Protein AF-A0A9E5I5N5-F1 (afdb_monomer_lite)

pLDDT: mean 82.12, std 8.63, range [47.91, 91.81]

Radius of gyration: 13.21 Å; chains: 1; bounding box: 34×28×30 Å

Foldseek 3Di:
DDPQPDFKFFLQVVLVVLVVVCVVCVVPDDVVVSVVSVVVSVVGDDDRPIDTDDHPPDD

Sequence (59 aa):
VGHEVETSAPASEIKAMIRDLYAMYADTFRPADMEPLWKNWKAYPDGPVPVPLIPPTRT

Structure (mmCIF, N/CA/C/O backbone):
data_AF-A0A9E5I5N5-F1
#
_entry.id   AF-A0A9E5I5N5-F1
#
loop_
_atom_site.group_PDB
_atom_site.id
_atom_site.type_symbol
_atom_site.label_atom_id
_atom_site.label_alt_id
_atom_site.label_comp_id
_atom_site.label_asym_id
_atom_site.label_entity_id
_atom_site.label_seq_id
_atom_site.pdbx_PDB_ins_code
_atom_site.Cartn_x
_atom_site.Cartn_y
_atom_site.Cartn_z
_atom_site.occupancy
_atom_site.B_iso_or_equiv
_atom_site.auth_seq_id
_atom_site.auth_comp_id
_atom_site.auth_asym_id
_atom_site.au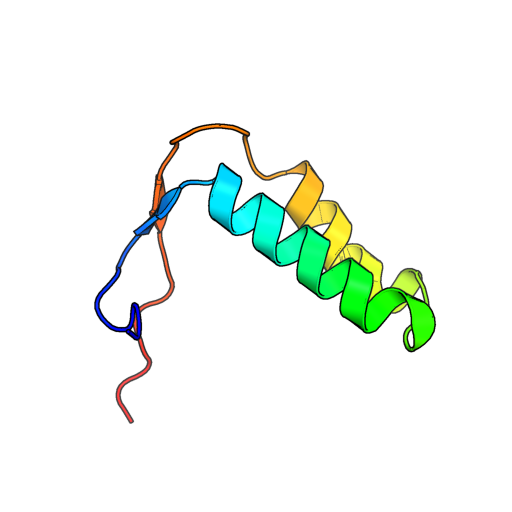th_atom_id
_atom_site.pdbx_PDB_model_num
ATOM 1 N N . VAL A 1 1 ? 5.339 -18.935 -6.256 1.00 56.34 1 VAL A N 1
ATOM 2 C CA . VAL A 1 1 ? 6.721 -18.582 -6.657 1.00 56.34 1 VAL A CA 1
ATOM 3 C C . VAL A 1 1 ? 7.005 -17.233 -6.022 1.00 56.34 1 VAL A C 1
ATOM 5 O O . VAL A 1 1 ? 6.123 -16.392 -6.098 1.00 56.34 1 VAL A O 1
ATOM 8 N N . GLY A 1 2 ? 8.109 -17.070 -5.291 1.00 62.62 2 GLY A N 1
ATOM 9 C CA . GLY A 1 2 ? 8.442 -15.793 -4.645 1.00 62.62 2 GLY A CA 1
ATOM 10 C C . GLY A 1 2 ? 9.022 -14.794 -5.649 1.00 62.62 2 GLY A C 1
ATOM 11 O O . GLY A 1 2 ? 9.762 -15.193 -6.544 1.00 62.62 2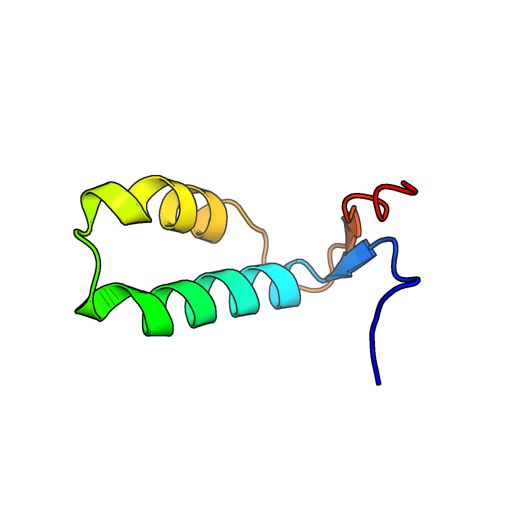 GLY A O 1
ATOM 12 N N . HIS A 1 3 ? 8.699 -13.510 -5.492 1.00 70.31 3 HIS A N 1
ATOM 13 C CA . HIS A 1 3 ? 9.190 -12.395 -6.318 1.00 70.31 3 HIS A CA 1
ATOM 14 C C . HIS A 1 3 ? 10.444 -11.745 -5.701 1.00 70.31 3 HIS A C 1
ATOM 16 O O . HIS A 1 3 ? 10.633 -10.535 -5.713 1.00 70.31 3 HIS A O 1
ATOM 22 N N . GLU A 1 4 ? 11.313 -12.563 -5.107 1.00 73.00 4 GLU A N 1
ATOM 23 C CA . GLU A 1 4 ? 12.409 -12.114 -4.230 1.00 73.00 4 GLU A CA 1
ATOM 24 C C . GLU A 1 4 ? 13.527 -11.355 -4.965 1.00 73.00 4 GLU A C 1
ATOM 26 O O . GLU A 1 4 ? 14.340 -10.679 -4.337 1.00 73.00 4 GLU A O 1
ATOM 31 N N . VAL A 1 5 ? 13.576 -11.465 -6.295 1.00 78.81 5 VAL A N 1
ATOM 32 C CA . VAL A 1 5 ? 14.563 -10.792 -7.154 1.00 78.81 5 VAL A CA 1
ATOM 33 C C . VAL A 1 5 ? 14.021 -9.525 -7.814 1.00 78.81 5 VAL A C 1
ATOM 35 O O . VAL A 1 5 ? 14.763 -8.850 -8.529 1.00 78.81 5 VAL A O 1
ATOM 38 N N . GLU A 1 6 ? 12.741 -9.203 -7.619 1.00 82.75 6 GLU A N 1
ATOM 39 C CA . GLU A 1 6 ? 12.142 -8.029 -8.241 1.00 82.75 6 GLU A CA 1
ATOM 40 C C . GLU A 1 6 ? 12.652 -6.741 -7.602 1.00 82.75 6 GLU A C 1
ATOM 42 O O . GLU A 1 6 ? 12.718 -6.585 -6.384 1.00 82.75 6 GLU A O 1
ATOM 47 N N . THR A 1 7 ? 13.012 -5.792 -8.458 1.00 85.75 7 THR A N 1
ATOM 48 C CA . THR A 1 7 ? 13.506 -4.470 -8.060 1.00 85.75 7 THR A CA 1
ATOM 49 C C . THR A 1 7 ? 12.489 -3.366 -8.339 1.00 85.75 7 THR A C 1
ATOM 51 O O . THR A 1 7 ? 12.687 -2.227 -7.917 1.00 85.75 7 THR A O 1
ATOM 54 N N . SER A 1 8 ? 11.388 -3.685 -9.026 1.00 89.19 8 SER A N 1
ATOM 55 C CA . SER A 1 8 ? 10.287 -2.763 -9.301 1.00 89.19 8 SER A CA 1
ATOM 56 C C . SER A 1 8 ? 8.973 -3.504 -9.526 1.00 89.19 8 SER A C 1
ATOM 58 O O . SER A 1 8 ? 8.996 -4.565 -10.143 1.00 89.19 8 SER A O 1
ATOM 60 N N . ALA A 1 9 ? 7.850 -2.895 -9.146 1.00 89.50 9 ALA A N 1
ATOM 61 C CA . ALA A 1 9 ? 6.505 -3.404 -9.424 1.00 89.50 9 ALA A CA 1
ATOM 62 C C . ALA A 1 9 ? 5.598 -2.307 -10.017 1.00 89.50 9 ALA A C 1
ATOM 64 O O . ALA A 1 9 ? 5.842 -1.121 -9.778 1.00 89.50 9 ALA A O 1
ATOM 65 N N . PRO A 1 10 ? 4.542 -2.650 -10.774 1.00 91.81 10 PRO A N 1
ATOM 66 C CA . PRO A 1 10 ? 3.545 -1.684 -11.227 1.00 91.81 10 PRO A CA 1
ATOM 67 C C . PRO A 1 10 ? 2.878 -0.946 -10.059 1.00 91.81 10 PRO A C 1
ATOM 69 O O . PRO A 1 10 ? 2.478 -1.556 -9.067 1.00 91.81 10 PRO A O 1
ATOM 72 N N . ALA A 1 11 ? 2.657 0.360 -10.196 1.00 90.12 11 ALA A N 1
ATOM 73 C CA . ALA A 1 11 ? 1.976 1.154 -9.175 1.00 90.12 11 ALA A CA 1
ATOM 74 C C . ALA A 1 11 ? 0.563 0.633 -8.866 1.00 90.12 11 ALA A C 1
ATOM 76 O O . ALA A 1 11 ? 0.154 0.628 -7.705 1.00 90.12 11 ALA A O 1
ATOM 77 N N . SER A 1 12 ? -0.154 0.111 -9.870 1.00 90.88 12 SER A N 1
ATOM 78 C CA . SER A 1 12 ? -1.452 -0.543 -9.665 1.00 90.88 12 SER A CA 1
ATOM 79 C C . SER A 1 12 ? -1.378 -1.771 -8.755 1.00 90.88 12 SER A C 1
ATOM 81 O O . SER A 1 12 ? -2.319 -2.031 -8.007 1.00 90.88 12 SER A O 1
ATOM 83 N N . GLU A 1 13 ? -0.273 -2.516 -8.800 1.00 90.62 13 GLU A N 1
ATOM 84 C CA . GLU A 1 13 ? -0.057 -3.688 -7.952 1.00 90.62 13 GLU A CA 1
ATOM 85 C C . GLU A 1 13 ? 0.194 -3.270 -6.501 1.00 90.62 13 GLU A C 1
ATOM 87 O O . GLU A 1 13 ? -0.509 -3.722 -5.598 1.00 90.62 13 GLU A O 1
ATOM 92 N N . ILE A 1 14 ? 1.090 -2.302 -6.282 1.00 88.94 14 ILE A N 1
ATOM 93 C CA . ILE A 1 14 ? 1.347 -1.729 -4.950 1.00 88.94 14 ILE A CA 1
ATOM 94 C C . ILE A 1 14 ? 0.064 -1.149 -4.343 1.00 88.94 14 ILE A C 1
ATOM 96 O O . ILE A 1 14 ? -0.249 -1.367 -3.169 1.00 88.94 14 ILE A O 1
ATOM 100 N N . LYS A 1 15 ? -0.728 -0.445 -5.154 1.00 90.31 15 LYS A N 1
ATOM 101 C CA . LYS A 1 15 ? -2.002 0.144 -4.736 1.00 90.31 15 LYS A CA 1
ATOM 102 C C . LYS A 1 15 ? -3.042 -0.919 -4.364 1.00 90.31 15 LYS A C 1
ATOM 104 O O . LYS A 1 15 ? -3.786 -0.721 -3.401 1.00 90.31 15 LYS A O 1
ATOM 109 N N . ALA A 1 16 ? -3.088 -2.046 -5.076 1.00 90.31 16 ALA A N 1
ATOM 110 C CA . ALA A 1 16 ? -3.936 -3.181 -4.711 1.00 90.31 16 ALA A CA 1
ATOM 111 C C . ALA A 1 16 ? -3.479 -3.824 -3.390 1.00 90.31 16 ALA A C 1
ATOM 113 O O . ALA A 1 16 ? -4.306 -4.018 -2.502 1.00 90.31 16 ALA A O 1
ATOM 114 N N . MET A 1 17 ? -2.171 -4.035 -3.202 1.00 89.00 17 MET A N 1
ATOM 115 C CA . MET A 1 17 ? -1.625 -4.595 -1.959 1.00 89.00 17 MET A CA 1
ATOM 116 C C . MET A 1 17 ? -1.963 -3.744 -0.730 1.00 89.00 17 MET A C 1
ATOM 118 O O . MET A 1 17 ? -2.394 -4.283 0.287 1.00 89.00 17 MET A O 1
ATOM 122 N N . ILE A 1 18 ? -1.818 -2.415 -0.806 1.00 87.56 18 ILE A N 1
ATOM 123 C CA . ILE A 1 18 ? -2.153 -1.525 0.323 1.00 87.56 18 ILE A CA 1
ATOM 124 C C . ILE A 1 18 ? -3.648 -1.614 0.670 1.00 87.56 18 ILE A C 1
ATOM 126 O O . ILE A 1 18 ? -4.008 -1.627 1.849 1.00 87.56 18 ILE A O 1
ATOM 130 N N . ARG A 1 19 ? -4.524 -1.703 -0.342 1.00 88.00 19 ARG A N 1
ATOM 131 C CA . ARG A 1 19 ? -5.969 -1.890 -0.138 1.00 88.00 19 ARG A CA 1
ATOM 132 C C . ARG A 1 19 ? -6.265 -3.222 0.553 1.00 88.00 19 ARG A C 1
ATOM 134 O O . ARG A 1 19 ? -7.080 -3.255 1.471 1.00 88.00 19 ARG A O 1
ATOM 141 N N . ASP A 1 20 ? -5.616 -4.296 0.124 1.00 88.38 20 ASP A N 1
ATOM 142 C CA . ASP A 1 20 ? -5.866 -5.635 0.659 1.00 88.38 20 ASP A CA 1
ATOM 143 C C . ASP A 1 20 ? -5.333 -5.767 2.100 1.00 88.38 20 ASP A C 1
ATOM 145 O O . ASP A 1 20 ? -6.019 -6.314 2.964 1.00 88.38 20 ASP A O 1
ATOM 149 N N . LEU A 1 21 ? -4.178 -5.159 2.409 1.00 84.94 21 LEU A N 1
ATOM 150 C CA . LEU A 1 21 ? -3.676 -5.026 3.784 1.00 84.94 21 LEU A CA 1
ATOM 151 C C . LEU A 1 21 ? -4.663 -4.260 4.669 1.00 84.94 21 LEU A C 1
ATOM 153 O O . LEU A 1 21 ? -4.941 -4.683 5.789 1.00 84.94 21 LEU A O 1
ATOM 157 N N . TYR A 1 22 ? -5.232 -3.161 4.169 1.00 81.62 22 TYR A N 1
ATOM 158 C CA . TYR A 1 22 ? -6.260 -2.431 4.905 1.00 81.62 22 TYR A CA 1
ATOM 159 C C . TYR A 1 22 ? -7.482 -3.308 5.179 1.00 81.62 22 TYR A C 1
ATOM 161 O O . TYR A 1 22 ? -7.915 -3.379 6.322 1.00 81.62 22 TYR A O 1
ATOM 169 N N . ALA A 1 23 ? -8.009 -4.009 4.172 1.00 85.62 23 ALA A N 1
ATOM 170 C CA . ALA A 1 23 ? -9.161 -4.892 4.356 1.00 85.62 23 ALA A CA 1
ATOM 171 C C . ALA A 1 23 ? -8.901 -5.973 5.420 1.00 85.62 23 ALA A C 1
ATOM 173 O O . ALA A 1 23 ? -9.798 -6.301 6.188 1.00 85.62 23 ALA A O 1
ATOM 174 N N . MET A 1 24 ? -7.668 -6.480 5.505 1.00 85.62 24 MET A N 1
ATOM 175 C CA . MET A 1 24 ? -7.278 -7.474 6.506 1.00 85.62 24 MET A CA 1
ATOM 176 C C . MET A 1 24 ? -7.175 -6.897 7.928 1.00 85.62 24 MET A C 1
ATOM 178 O O . MET A 1 24 ? -7.467 -7.594 8.897 1.00 85.62 24 MET A O 1
ATOM 182 N N . TYR A 1 25 ? -6.753 -5.639 8.069 1.00 82.12 25 TYR A N 1
ATOM 183 C CA . TYR A 1 25 ? -6.478 -5.018 9.370 1.00 82.12 25 TYR A CA 1
ATOM 184 C C . TYR A 1 25 ? -7.574 -4.064 9.869 1.00 82.12 25 TYR A C 1
ATOM 186 O O . TYR A 1 25 ? -7.579 -3.718 11.053 1.00 82.12 25 TYR A O 1
ATOM 194 N N . ALA A 1 26 ? -8.516 -3.661 9.014 1.00 80.75 26 ALA A N 1
ATOM 195 C CA . ALA A 1 26 ? -9.549 -2.673 9.332 1.00 80.75 26 ALA A CA 1
ATOM 196 C C . ALA A 1 26 ? -10.445 -3.082 10.512 1.00 80.75 26 ALA A C 1
ATOM 198 O O . ALA A 1 26 ? -10.879 -2.214 11.265 1.00 80.75 26 ALA A O 1
ATOM 199 N N . ASP A 1 27 ? -10.665 -4.383 10.715 1.00 80.50 27 ASP A N 1
ATOM 200 C CA . ASP A 1 27 ? -11.505 -4.892 11.808 1.00 80.50 27 ASP A CA 1
ATOM 201 C C . ASP A 1 27 ? -10.777 -4.948 13.161 1.00 80.50 27 ASP A C 1
ATOM 203 O O . ASP A 1 27 ? -11.408 -5.070 14.210 1.00 80.50 27 ASP A O 1
ATOM 207 N N . THR A 1 28 ? -9.441 -4.873 13.157 1.00 82.25 28 THR A N 1
ATOM 208 C CA . THR A 1 28 ? -8.610 -5.054 14.363 1.00 82.25 28 THR A CA 1
ATOM 209 C C . THR A 1 28 ? -7.967 -3.751 14.841 1.00 82.25 28 THR A C 1
ATOM 211 O O . THR A 1 28 ? -7.694 -3.595 16.031 1.00 82.25 28 THR A O 1
ATOM 214 N N . PHE A 1 29 ? -7.729 -2.798 13.938 1.00 80.94 29 PHE A N 1
ATOM 215 C CA . PHE A 1 29 ? -7.016 -1.556 14.233 1.00 80.94 29 PHE A CA 1
ATOM 216 C C . PHE A 1 29 ? -7.920 -0.331 14.127 1.00 80.94 29 PHE A C 1
ATOM 218 O O . PHE A 1 29 ? -8.896 -0.305 13.378 1.00 80.94 29 PHE A O 1
ATOM 225 N N . ARG A 1 30 ? -7.587 0.731 14.870 1.00 79.50 30 ARG A N 1
ATOM 226 C CA . ARG A 1 30 ? -8.347 1.981 14.776 1.00 79.50 30 ARG A CA 1
ATOM 227 C C . ARG A 1 30 ? -8.046 2.654 13.436 1.00 79.50 30 ARG A C 1
ATOM 229 O O . ARG A 1 30 ? -6.901 2.622 12.987 1.00 79.50 30 ARG A O 1
ATOM 236 N N . PRO A 1 31 ? -9.010 3.378 12.844 1.00 79.12 31 PRO A N 1
ATOM 237 C CA . PRO A 1 31 ? -8.774 4.137 11.616 1.00 79.12 31 PRO A CA 1
ATOM 238 C C . PRO A 1 31 ? -7.554 5.071 11.678 1.00 79.12 31 PRO A C 1
ATOM 240 O O . PRO A 1 31 ? -6.864 5.235 10.678 1.00 79.12 31 PRO A O 1
ATOM 243 N N . ALA A 1 32 ? -7.256 5.643 12.852 1.00 83.25 32 ALA A N 1
ATOM 244 C CA . ALA A 1 32 ? -6.082 6.494 13.063 1.00 83.25 32 ALA A CA 1
ATOM 245 C C . ALA A 1 32 ? -4.752 5.739 12.895 1.00 83.25 32 ALA A C 1
ATOM 247 O O . ALA A 1 32 ? -3.813 6.282 12.321 1.00 83.25 32 ALA A O 1
ATOM 248 N N . ASP A 1 33 ? -4.691 4.477 13.329 1.00 83.25 33 ASP A N 1
ATOM 249 C CA . ASP A 1 33 ? -3.498 3.634 13.196 1.00 83.25 33 ASP A CA 1
ATOM 250 C C . ASP A 1 33 ? -3.244 3.275 11.713 1.00 83.25 33 ASP A C 1
ATOM 252 O O . ASP A 1 33 ? -2.108 3.050 11.299 1.00 83.25 33 ASP A O 1
ATOM 256 N N . MET A 1 34 ? -4.300 3.284 10.890 1.00 82.75 34 MET A N 1
ATOM 257 C CA . MET A 1 34 ? -4.268 2.977 9.453 1.00 82.75 34 MET A CA 1
ATOM 258 C C . MET A 1 34 ? -4.161 4.224 8.553 1.00 82.75 34 MET A C 1
ATOM 260 O O . MET A 1 34 ? -4.039 4.103 7.331 1.00 82.75 34 MET A O 1
ATOM 264 N N . GLU A 1 35 ? -4.195 5.434 9.119 1.00 86.38 35 GLU A N 1
ATOM 265 C CA . GLU A 1 35 ? -4.173 6.695 8.363 1.00 86.38 35 GLU A CA 1
ATOM 266 C C . GLU A 1 35 ? -2.957 6.824 7.413 1.00 86.38 35 GLU A C 1
ATOM 268 O O . GLU A 1 35 ? -3.151 7.220 6.255 1.00 86.38 35 GLU A O 1
ATOM 273 N N . PRO A 1 36 ? -1.721 6.446 7.812 1.00 84.00 36 PRO A N 1
ATOM 274 C CA . PRO A 1 36 ? -0.560 6.527 6.923 1.00 84.00 36 PRO A CA 1
ATOM 275 C C . PRO A 1 36 ? -0.685 5.627 5.687 1.00 84.00 36 PRO A C 1
ATOM 277 O O . PRO A 1 36 ? -0.318 6.038 4.586 1.00 84.00 36 PRO A O 1
ATOM 280 N N . LEU A 1 37 ? -1.258 4.426 5.842 1.00 79.62 37 LEU A N 1
ATOM 281 C CA . LEU A 1 37 ? -1.511 3.504 4.728 1.00 79.62 37 LEU A CA 1
ATOM 282 C C . LEU A 1 37 ? -2.467 4.133 3.709 1.00 79.62 37 LEU A C 1
ATOM 284 O O . LEU A 1 37 ? -2.218 4.071 2.507 1.00 79.62 37 LEU A O 1
ATOM 288 N N . TRP A 1 38 ? -3.519 4.808 4.178 1.00 79.31 38 TRP A N 1
ATOM 289 C CA . TRP A 1 38 ? -4.511 5.437 3.303 1.00 79.31 38 TRP A CA 1
ATOM 290 C C . TRP A 1 38 ? -3.984 6.667 2.565 1.00 79.31 38 TRP A C 1
ATOM 292 O O . TRP A 1 38 ? -4.274 6.860 1.380 1.00 79.31 38 TRP A O 1
ATOM 302 N N . LYS A 1 39 ? -3.182 7.492 3.247 1.00 86.06 39 LYS A N 1
ATOM 303 C CA . LYS A 1 39 ? -2.479 8.618 2.614 1.00 86.06 39 LYS A CA 1
ATOM 304 C C . LYS A 1 39 ? -1.578 8.124 1.485 1.00 86.06 39 LYS A C 1
ATOM 306 O O . LYS A 1 39 ? -1.636 8.671 0.386 1.00 86.06 39 LYS A O 1
ATOM 311 N N . ASN A 1 40 ? -0.831 7.049 1.731 1.00 81.00 40 ASN A N 1
ATOM 312 C CA . ASN A 1 40 ? 0.033 6.443 0.724 1.00 81.00 40 ASN A CA 1
ATOM 313 C C . ASN A 1 40 ? -0.778 5.848 -0.433 1.00 81.00 40 ASN A C 1
ATOM 315 O O . ASN A 1 40 ? -0.492 6.157 -1.584 1.00 81.00 40 ASN A O 1
ATOM 319 N N . TRP A 1 41 ? -1.835 5.080 -0.155 1.00 83.06 41 TRP A N 1
ATOM 320 C CA . TRP A 1 41 ? -2.701 4.495 -1.187 1.00 83.06 41 TRP A CA 1
ATOM 321 C C . TRP A 1 41 ? -3.254 5.532 -2.173 1.00 83.06 41 TRP A C 1
ATOM 323 O O . TRP A 1 41 ? -3.239 5.308 -3.384 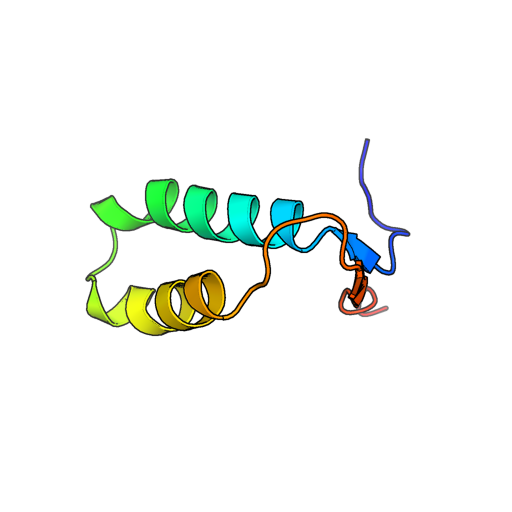1.00 83.06 41 TRP A O 1
ATOM 333 N N . LYS A 1 42 ? -3.705 6.687 -1.666 1.00 83.50 42 LYS A N 1
ATOM 334 C CA . LYS A 1 42 ? -4.206 7.792 -2.500 1.00 83.50 42 LYS A CA 1
ATOM 335 C C . LYS A 1 42 ? -3.118 8.476 -3.323 1.00 83.50 42 LYS A C 1
ATOM 337 O O . LYS A 1 42 ? -3.430 9.039 -4.367 1.00 83.50 42 LYS A O 1
ATOM 342 N N . ALA A 1 43 ? -1.879 8.466 -2.841 1.00 85.50 43 ALA A N 1
ATOM 343 C CA . ALA A 1 43 ? -0.749 9.085 -3.522 1.00 85.50 43 ALA A CA 1
ATOM 344 C C . ALA A 1 43 ? -0.183 8.211 -4.654 1.00 85.50 43 ALA A C 1
ATOM 346 O O . ALA A 1 43 ? 0.476 8.741 -5.548 1.00 85.50 43 ALA A O 1
ATOM 347 N N . TYR A 1 44 ? -0.439 6.896 -4.644 1.00 82.75 44 TYR A N 1
ATOM 348 C CA . TYR A 1 44 ? 0.032 6.007 -5.704 1.00 82.75 44 TYR A CA 1
ATOM 349 C C . TYR A 1 44 ? -0.760 6.207 -7.007 1.00 82.75 44 TYR A C 1
ATOM 351 O O . TYR A 1 44 ? -2.000 6.147 -6.996 1.00 82.75 44 TYR A O 1
ATOM 359 N N . PRO A 1 45 ? -0.062 6.413 -8.142 1.00 83.31 45 PRO A N 1
ATOM 360 C CA . PRO A 1 45 ? -0.713 6.493 -9.439 1.00 83.31 45 PRO A CA 1
ATOM 361 C C . PRO A 1 45 ? -1.343 5.145 -9.804 1.00 83.31 45 PRO A C 1
ATOM 363 O O . PRO A 1 45 ? -0.896 4.084 -9.369 1.00 83.31 45 PRO A O 1
ATOM 366 N N . ASP A 1 46 ? -2.385 5.189 -10.627 1.00 82.75 46 ASP A N 1
ATOM 367 C CA . ASP A 1 46 ? -2.890 3.993 -11.296 1.00 82.75 46 ASP A CA 1
ATOM 368 C C . ASP A 1 46 ? -2.012 3.641 -12.508 1.00 82.75 46 ASP A C 1
A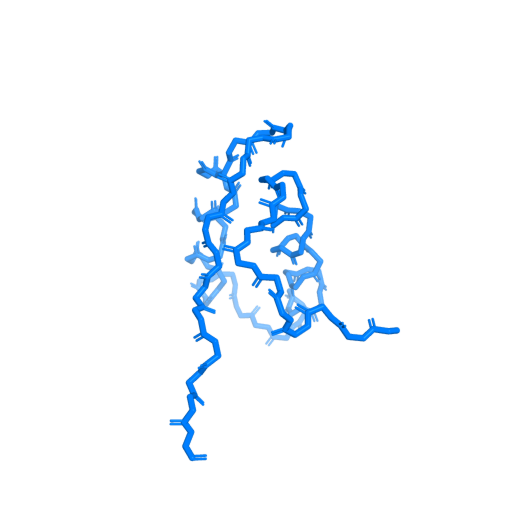TOM 370 O O . ASP A 1 46 ? -1.305 4.485 -13.066 1.00 82.75 46 ASP A O 1
ATOM 374 N N . GLY A 1 47 ? -2.091 2.384 -12.947 1.00 80.81 47 GLY A N 1
ATOM 375 C CA . GLY A 1 47 ? -1.4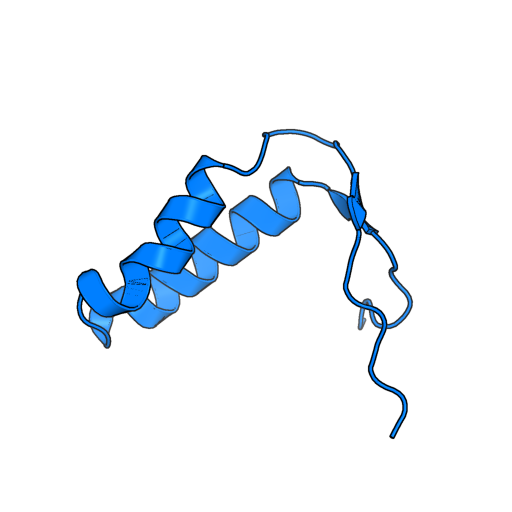52 1.916 -14.176 1.00 80.81 47 GLY A CA 1
ATOM 376 C C . GLY A 1 47 ? -0.039 1.342 -14.002 1.00 80.81 47 GLY A C 1
ATOM 377 O O . GLY A 1 47 ? 0.409 1.084 -12.882 1.00 80.81 47 GLY A O 1
ATOM 378 N N . PRO A 1 48 ? 0.670 1.103 -15.124 1.00 88.31 48 PRO A N 1
ATOM 379 C CA . PRO A 1 48 ? 1.900 0.314 -15.154 1.00 88.31 48 PRO A CA 1
ATOM 380 C C . PRO A 1 48 ? 3.155 1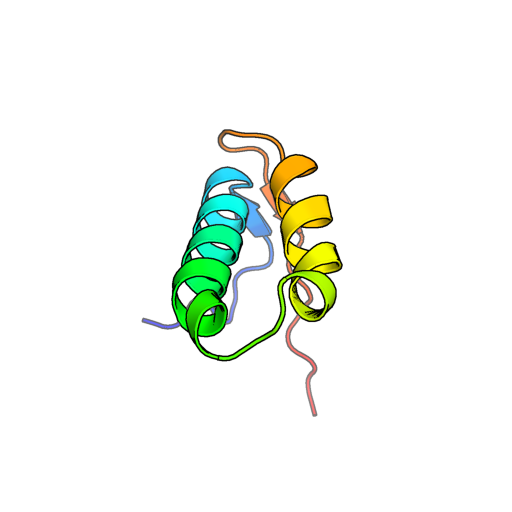.107 -14.759 1.00 88.31 48 PRO A C 1
ATOM 382 O O . PRO A 1 48 ? 4.263 0.672 -15.060 1.00 88.31 48 PRO A O 1
ATOM 385 N N . VAL A 1 49 ? 3.010 2.281 -14.131 1.00 90.19 49 VAL A N 1
ATOM 386 C CA . VAL A 1 49 ? 4.158 3.101 -13.718 1.00 90.19 49 VAL A CA 1
ATOM 387 C C . VAL A 1 49 ? 5.002 2.290 -12.730 1.00 90.19 49 VAL A C 1
ATOM 389 O O . VAL A 1 49 ? 4.469 1.883 -11.698 1.00 90.19 49 VAL A O 1
ATOM 392 N N . PRO A 1 50 ? 6.286 2.028 -13.018 1.00 89.62 50 PRO A N 1
ATOM 393 C CA . PRO A 1 50 ? 7.108 1.197 -12.153 1.00 89.62 50 PRO A CA 1
ATOM 394 C C . PRO A 1 50 ? 7.462 1.937 -10.859 1.00 89.62 50 PRO A C 1
ATOM 396 O O . PRO A 1 50 ? 7.946 3.069 -10.878 1.00 89.62 50 PRO A O 1
ATOM 399 N N . VAL A 1 51 ? 7.244 1.267 -9.731 1.00 88.25 51 VAL A N 1
ATOM 400 C CA . VAL A 1 51 ? 7.617 1.691 -8.381 1.00 88.25 51 VAL A CA 1
ATOM 401 C C . VAL A 1 51 ? 8.865 0.911 -7.968 1.00 88.25 51 VAL A C 1
ATOM 403 O O . VAL A 1 51 ? 8.808 -0.319 -7.964 1.00 88.25 51 VAL A O 1
ATOM 406 N N . PRO A 1 52 ? 9.980 1.574 -7.613 1.00 88.81 52 PRO A N 1
ATOM 407 C CA . PRO A 1 52 ? 11.171 0.896 -7.105 1.00 88.81 52 PRO A CA 1
ATOM 408 C C . PRO A 1 52 ? 10.886 0.180 -5.781 1.00 88.81 52 PRO A C 1
ATOM 410 O O . PRO A 1 52 ? 10.360 0.786 -4.845 1.00 88.81 52 PRO A O 1
ATOM 413 N N . LEU A 1 53 ? 11.256 -1.097 -5.693 1.00 85.81 53 LEU A N 1
ATOM 414 C CA . LEU A 1 53 ? 11.156 -1.882 -4.465 1.00 85.81 53 LEU A CA 1
ATOM 415 C C . LEU A 1 53 ? 12.416 -1.709 -3.617 1.00 85.81 53 LEU A C 1
ATOM 417 O O . LEU A 1 53 ? 13.517 -1.501 -4.132 1.00 85.81 53 LEU A O 1
ATOM 421 N N . ILE A 1 54 ? 12.254 -1.806 -2.297 1.00 83.00 54 ILE A N 1
ATOM 422 C CA . ILE A 1 54 ? 13.392 -1.808 -1.378 1.00 83.00 54 ILE A CA 1
ATOM 423 C C . ILE A 1 54 ? 14.156 -3.120 -1.604 1.00 83.00 54 ILE A C 1
ATOM 425 O O . ILE A 1 54 ? 13.543 -4.186 -1.519 1.00 83.00 54 ILE A O 1
ATOM 429 N N . PRO A 1 55 ? 15.468 -3.072 -1.896 1.00 76.00 55 PRO A N 1
ATOM 430 C CA . PRO A 1 55 ? 16.246 -4.283 -2.092 1.00 76.00 55 PRO A CA 1
ATOM 431 C C . PRO A 1 55 ? 16.231 -5.131 -0.813 1.00 76.00 55 PRO A C 1
ATOM 433 O O . PRO A 1 55 ? 16.254 -4.570 0.287 1.00 76.00 55 PRO A O 1
ATOM 436 N N . PRO A 1 56 ? 16.231 -6.470 -0.928 1.00 71.75 56 PRO A N 1
ATOM 437 C CA . PRO A 1 56 ? 16.276 -7.337 0.238 1.00 71.75 56 PRO A CA 1
ATOM 438 C C . PRO A 1 56 ? 17.520 -7.016 1.070 1.00 71.75 56 PRO A C 1
ATOM 440 O O . PRO A 1 56 ? 18.646 -7.003 0.561 1.00 71.75 56 PRO A O 1
ATOM 443 N N . THR A 1 57 ? 17.317 -6.740 2.357 1.00 73.06 57 THR A N 1
ATOM 444 C CA . THR A 1 57 ? 18.408 -6.517 3.302 1.00 73.06 57 THR A CA 1
ATOM 445 C C . THR A 1 57 ? 19.185 -7.824 3.425 1.00 73.06 57 THR A C 1
ATOM 447 O O . THR A 1 57 ? 18.713 -8.771 4.047 1.00 73.06 57 THR A O 1
ATOM 450 N N . ARG A 1 58 ? 20.362 -7.918 2.796 1.00 58.16 58 ARG A N 1
ATOM 451 C CA . ARG A 1 58 ? 21.280 -9.038 3.035 1.00 58.16 58 ARG A CA 1
ATOM 452 C C . ARG A 1 58 ? 21.804 -8.911 4.467 1.00 58.16 58 ARG A C 1
ATOM 454 O O . ARG A 1 58 ? 22.597 -8.010 4.732 1.00 58.16 58 ARG A O 1
ATOM 461 N N . THR A 1 59 ? 21.345 -9.776 5.364 1.00 47.91 59 THR A N 1
ATOM 462 C CA . THR A 1 59 ? 22.004 -10.069 6.648 1.00 47.91 59 THR A CA 1
ATOM 463 C C . THR A 1 59 ? 22.720 -11.397 6.556 1.00 47.91 59 THR A C 1
ATOM 465 O O . THR A 1 59 ? 22.066 -12.348 6.070 1.00 47.91 59 THR A O 1
#

Secondary structure (DSSP, 8-state):
---TT-SEEEHHHHHHHHHHHHHHHTTTS-TTTTHHHHHHHHHSPSSSPEEEPPPP---

=== Feature glossary ===
The record interleaves many kinds of information about one protein. Here is each kind framed as the question it answers.

Q: What known structures does this most resemble?
A: Structural nearest neighbors (via Foldseek easy-search vs the PDB). Reported per hit: target PDB id, E-value, and alignment TM-score. A TM-score above ~0.5 is the conventional threshold for 'same fold'.

Q: Where is each backbone atom in 3D?
A: The mmCIF table is the protein's shape written out atom by atom. For each backbone N, Cα, C, and carbonyl O, it records an (x, y, z) coordinate triple in Å plus the residue type, chain letter, and residue number.

Q: What are the backbone torsion angles?
A: The φ/ψ torsion pair specifies the backbone conformation at each residue. φ rotates about the N–Cα bond, ψ about the Cα–C bond. Steric clashes forbid most of the (φ, ψ) plane — the allowed regions (α-helix basin, β-sheet basin, left-handed helix) are the Ramachandran-allowed regions.

Q: Which residues are buried vs exposed?
A: Solvent-accessible surface area (SASA) is the area in Å² traced out by the centre of a 1.4 Å probe sphere (a water molecule) rolled over the protein's van der Waals surface (Shrake–Rupley / Lee–Richards construction). Buried residues have near-zero SASA; fully exposed residues can exceed 200 Å². The total SASA scales roughly with the number of surface residues.

Q: How confident is the AlphaFold model at each residue?
A: pLDDT is the predicted lDDT-Cα score: AlphaFold's confidence that the local environment of each residue (all inter-atomic distances within 15 Å) is correctly placed. It is a per-residue number between 0 and 100, with higher meaning more reliable.

Q: What does the local fold look like, residue by residue?
A: 3Di is Foldseek's structural alphabet. Each residue is assigned one of twenty discrete states based on how its Cα sits relative to its spatial (not sequential) neighbors. Aligning 3Di strings finds structural homologs roughly as well as full 3D superposition, but orders of magnitude faster.

Q: How big and how compact is the whole molecule?
A: Radius of gyration (Rg) is the root-mean-square distance of Cα atoms from their centroid — a single number for overall size and compactness. A globular domain of N residues has Rg ≈ 2.2·N^0.38 Å; an extended or disordered chain has a much larger Rg. The Cα contact count is the number of residue pairs whose Cα atoms are within 8 Å and are more than four positions apart in sequence — a standard proxy for tertiary packing density. The bounding box is the smallest axis-aligned box enclosing all Cα atoms.

Q: Which residues are in helices, strands, or loops?
A: DSSP 8-state secondary structure assigns each residue one of H (α-helix), G (3₁₀-helix), I (π-helix), E (extended β-strand), B (isolated β-bridge), T (hydrogen-bonded turn), S (bend), or '-' (coil). The assignment is computed from backbone hydrogen-bond geometry via the Kabsch–Sander algorithm.

Q: How mobile is each atom in the crystal?
A: Crystallographic B-factors measure how much each atom's electron density is smeared out, in Å². They rise in mobile loops and surface residues and fall in the buried interior. In AlphaFold models this column is repurposed to hold pLDDT instead.

Q: What if only a Cα trace is available?
A: P-SEA three-state annotation labels each residue as helix, strand, or coil based purely on the geometry of the Cα trace. It serves as a fallback when the full backbone (and thus DSSP) is unavailable.

Q: What family and function is it annotated with?
A: Database cross-references. InterPro integrates a dozen domain/family signature databases into unified entries with residue-range hits. GO terms attach function/process/location labels with evidence codes. CATH codes position the fold in a four-level structural taxonomy. Organism is the NCBI-taxonomy species name.

Q: Are the domains correctly placed relative to each other?
A: Predicted Aligned Error (PAE) is an AlphaFold confidence matrix: entry (i, j) is the expected error in the position of residue j, in ångströms, when the prediction is superimposed on the true structure at residue i. Low PAE within a block of residues means that block is internally rigid and well-predicted; high PAE between two blocks means their relative placement is uncertain even if each block individually is confident.

Q: What do the diagnostic plots show?
A: Three diagnostic plots accompany the record. The Cα contact map visualizes the tertiary structure as a 2D adjacency matrix (8 Å cutoff, sequence-local contacts suppressed). The Ramachandran plot shows the distribution of backbone (φ, ψ) torsions, with points in the α and β basins reflecting secondary structure content. The PAE plot shows AlphaFold's inter-residue confidence as a color matrix.

Q: What is the amino-acid chain?
A: Primary structure: the covalent order of the twenty standard amino acids along the backbone. Two proteins with the same sequence will (almost always) fold to the same structure; two with 30% identity often share a fold but not the details.

Q: What do the rendered images show?
A: The six renders are orthographic views along the three Cartesian axes in both directions. Representation (cartoon, sticks, or surface) and color scheme (sequence-rainbow or by-chain) vary across proteins so the training set covers all the common visualization conventions.